Protein AF-A0A2G4ILQ6-F1 (afdb_monomer)

Mean predicted aligned error: 4.07 Å

Nearest PDB structures (foldseek):
  8e73-assembly1_S3  TM=5.310E-01  e=3.482E+00  Vigna radiata
  7zmg-assembly1_G  TM=5.379E-01  e=4.228E+00  Thermochaetoides thermophila DSM 1495
  8esw-assembly1_S3  TM=5.369E-01  e=8.080E+00  Drosophila melanogaster
  6rfq-assembly1_G  TM=5.470E-01  e=9.812E+00  Yarrowia lipolytica
  8j9j-assembly1_S3  TM=4.778E-01  e=5.845E+00  Euglena gracilis

Secondary structure (DSSP, 8-state):
--GGGHHHHHHHHHHHSPTT-EEEEEEE-TTSHHHHTTEEE-TTS-EEEEGGGTEEEEEETTTTEEEEEE-TTTT-------HHHHHHHHHTSGGGG-SEEEEEEEESSSS-EEEPPPPTTSS--TTSTTT--TTTTS-SEEEEEEE-

Radius of gyration: 16.9 Å; Cα contacts (8 Å, |Δi|>4): 264; chains: 1; bounding box: 37×34×48 Å

Foldseek 3Di:
DPPVCLQVVLQVVVVPADAQRKDKDKFFACLQPVQVVQFDADPVRDGQAGNVQFKDWDQDPVVRDIDIDGDPPPRHDGDHDAPVSVVVSCVSHPLVVFPDKDWQWHAPHSPDIHHHDDDCVPDHDCQAPPNDCVSVRHHGITIMMGTD

Structure (mmCIF, N/CA/C/O backbone):
data_AF-A0A2G4ILQ6-F1
#
_entry.id   AF-A0A2G4ILQ6-F1
#
loop_
_atom_site.group_PDB
_atom_site.id
_atom_site.type_symbol
_atom_site.label_atom_id
_atom_site.label_alt_id
_atom_site.label_comp_id
_atom_site.label_asym_id
_atom_site.label_entity_id
_atom_site.label_seq_id
_atom_site.pdbx_PDB_ins_code
_atom_site.Cartn_x
_atom_site.Cartn_y
_atom_site.Cartn_z
_atom_site.occupancy
_atom_site.B_iso_or_equiv
_atom_site.auth_seq_id
_atom_site.auth_comp_id
_atom_site.auth_asym_id
_atom_site.auth_atom_id
_atom_site.pdbx_PDB_model_num
ATOM 1 N N . MET A 1 1 ? 6.488 -14.542 0.153 1.00 59.62 1 MET A N 1
ATOM 2 C CA . MET A 1 1 ? 5.176 -15.138 0.486 1.00 59.62 1 MET A CA 1
ATOM 3 C C . MET A 1 1 ? 4.268 -14.978 -0.724 1.00 59.62 1 MET A C 1
ATOM 5 O O . MET A 1 1 ? 4.327 -13.909 -1.321 1.00 59.62 1 MET A O 1
ATOM 9 N N . PRO A 1 2 ? 3.489 -15.998 -1.114 1.00 78.50 2 PRO A N 1
ATOM 10 C CA . PRO A 1 2 ? 2.481 -15.857 -2.163 1.00 78.50 2 PRO A CA 1
ATOM 11 C C . PRO A 1 2 ? 1.480 -14.736 -1.835 1.00 78.50 2 PRO A C 1
ATOM 13 O O . PRO A 1 2 ? 1.071 -14.589 -0.682 1.00 78.50 2 PRO A O 1
ATOM 16 N N . TYR A 1 3 ? 1.141 -13.912 -2.829 1.00 80.50 3 TYR A N 1
ATOM 17 C CA . TYR A 1 3 ? 0.337 -12.696 -2.649 1.00 80.50 3 TYR A CA 1
ATOM 18 C C . TYR A 1 3 ? -1.097 -12.996 -2.170 1.00 80.50 3 TYR A C 1
ATOM 20 O O . TYR A 1 3 ? -1.660 -12.284 -1.343 1.00 80.50 3 TYR A O 1
ATOM 28 N N . ASP A 1 4 ? -1.649 -14.119 -2.615 1.00 87.31 4 ASP A N 1
ATOM 29 C CA . ASP A 1 4 ? -2.942 -14.679 -2.221 1.00 87.31 4 ASP A CA 1
ATOM 30 C C . ASP A 1 4 ? -3.048 -15.026 -0.727 1.00 87.31 4 ASP A C 1
ATOM 32 O O . ASP A 1 4 ? -4.158 -15.154 -0.216 1.00 87.31 4 ASP A O 1
ATOM 36 N N . LYS A 1 5 ? -1.922 -15.114 -0.005 1.00 92.06 5 LYS A N 1
ATOM 37 C CA . LYS A 1 5 ? -1.909 -15.348 1.448 1.00 92.06 5 LYS A CA 1
ATOM 38 C C . LYS A 1 5 ? -2.001 -14.078 2.289 1.00 92.06 5 LYS A C 1
ATOM 40 O O . LYS A 1 5 ? -2.216 -14.182 3.493 1.00 92.06 5 LYS A O 1
ATOM 45 N N . ILE A 1 6 ? -1.839 -12.892 1.700 1.00 92.44 6 ILE A N 1
ATOM 46 C CA . ILE A 1 6 ? -1.871 -11.636 2.464 1.00 92.44 6 ILE A CA 1
ATOM 47 C C . ILE A 1 6 ? -3.226 -11.416 3.162 1.00 92.44 6 ILE A C 1
ATOM 49 O O . ILE A 1 6 ? -3.198 -11.078 4.344 1.00 92.44 6 ILE A O 1
ATOM 53 N N . PRO A 1 7 ? -4.397 -11.664 2.534 1.00 96.38 7 PRO A N 1
ATOM 54 C CA . PRO A 1 7 ? -5.678 -11.532 3.228 1.00 96.38 7 PRO A CA 1
ATOM 55 C C . PRO A 1 7 ? -5.777 -12.385 4.501 1.00 96.38 7 PRO A C 1
ATOM 57 O O . PRO A 1 7 ? -6.221 -11.888 5.527 1.00 96.38 7 PRO A O 1
ATOM 60 N N . PHE A 1 8 ? -5.261 -13.620 4.482 1.00 96.75 8 PHE A N 1
ATOM 61 C CA . PHE A 1 8 ? -5.213 -14.473 5.676 1.00 96.75 8 PHE A CA 1
ATOM 62 C C . PHE A 1 8 ? -4.335 -13.877 6.790 1.00 96.75 8 PHE A C 1
ATOM 64 O O . PHE A 1 8 ? -4.669 -13.966 7.965 1.00 96.75 8 PHE A O 1
ATOM 71 N N . VAL A 1 9 ? -3.216 -13.233 6.444 1.00 96.44 9 VAL A N 1
ATOM 72 C CA . VAL A 1 9 ? -2.382 -12.537 7.440 1.00 96.44 9 VAL A CA 1
ATOM 73 C C . VAL A 1 9 ? -3.150 -11.378 8.079 1.00 96.44 9 VAL A C 1
ATOM 75 O O . VAL A 1 9 ? -3.079 -11.193 9.292 1.00 96.44 9 VAL A O 1
ATOM 78 N N . LEU A 1 10 ? -3.911 -10.621 7.284 1.00 97.62 10 LEU A N 1
ATOM 79 C CA . LEU A 1 10 ? -4.765 -9.544 7.790 1.00 97.62 10 LEU A CA 1
ATOM 80 C C . LEU A 1 10 ? -5.905 -10.083 8.672 1.00 97.62 10 LEU A C 1
ATOM 82 O O . LEU A 1 10 ? -6.226 -9.464 9.686 1.00 97.62 10 LEU A O 1
ATOM 86 N N . ASP A 1 11 ? -6.460 -11.254 8.342 1.00 98.31 11 ASP A N 1
ATOM 87 C CA . ASP A 1 11 ? -7.434 -11.956 9.189 1.00 98.31 11 ASP A CA 1
ATOM 88 C C . ASP A 1 11 ? -6.845 -12.307 10.552 1.00 98.31 11 ASP A C 1
ATOM 90 O O . ASP A 1 11 ? -7.480 -12.069 11.578 1.00 98.31 11 ASP A O 1
ATOM 94 N N . GLU A 1 12 ? -5.622 -12.838 10.572 1.00 98.38 12 GLU A N 1
ATOM 95 C CA . GLU A 1 12 ? -4.948 -13.209 11.813 1.00 98.38 12 GLU A CA 1
ATOM 96 C C . GLU A 1 12 ? -4.628 -11.988 12.674 1.00 98.38 12 GLU A C 1
ATOM 98 O O . GLU A 1 12 ? -4.853 -12.032 13.883 1.00 98.38 12 GLU A O 1
ATOM 103 N N . ILE A 1 13 ? -4.196 -10.877 12.066 1.00 97.94 13 ILE A N 1
ATOM 104 C CA . ILE A 1 13 ? -4.018 -9.596 12.767 1.00 97.94 13 ILE A CA 1
ATOM 105 C C . ILE A 1 13 ? -5.342 -9.156 13.398 1.00 97.94 13 ILE A C 1
ATOM 107 O O . ILE A 1 13 ? -5.405 -8.920 14.604 1.00 97.94 13 ILE A O 1
ATOM 111 N N . HIS A 1 14 ? -6.424 -9.117 12.617 1.00 97.94 14 HIS A N 1
ATOM 112 C CA . HIS A 1 14 ? -7.741 -8.741 13.123 1.00 97.94 14 HIS A CA 1
ATOM 113 C C . HIS A 1 14 ? -8.226 -9.683 14.238 1.00 97.94 14 HIS A C 1
ATOM 115 O O . HIS A 1 14 ? -8.803 -9.244 15.233 1.00 97.94 14 HIS A O 1
ATOM 121 N N . ARG A 1 15 ? -7.969 -10.991 14.124 1.00 98.00 15 ARG A N 1
ATOM 122 C CA . ARG A 1 15 ? -8.346 -11.984 15.137 1.00 98.00 15 ARG A CA 1
ATOM 123 C C . ARG A 1 15 ? -7.658 -11.714 16.474 1.00 98.00 15 ARG A C 1
ATOM 125 O O . ARG A 1 15 ? -8.339 -11.777 17.498 1.00 98.00 15 ARG A O 1
ATOM 132 N N . VAL A 1 16 ? -6.357 -11.410 16.468 1.00 97.88 16 VAL A N 1
ATOM 133 C CA . VAL A 1 16 ? -5.556 -11.239 17.696 1.00 97.88 16 VAL A CA 1
ATOM 134 C C . VAL A 1 16 ? -5.621 -9.841 18.304 1.00 97.88 16 VAL A C 1
ATOM 136 O O . VAL A 1 16 ? -5.288 -9.691 19.478 1.00 97.88 16 VAL A O 1
ATOM 139 N N . LEU A 1 17 ? -6.060 -8.827 17.552 1.00 97.25 17 LEU A N 1
ATOM 140 C CA . LEU A 1 17 ? -6.342 -7.511 18.121 1.00 97.25 17 LEU A CA 1
ATOM 141 C C . LEU A 1 17 ? -7.383 -7.634 19.246 1.00 97.25 17 LEU A C 1
ATOM 143 O O . LEU A 1 17 ? -8.401 -8.324 19.108 1.00 97.25 17 LEU A O 1
ATOM 147 N N . ILE A 1 18 ? -7.119 -6.959 20.363 1.00 97.00 18 ILE A N 1
ATOM 148 C CA . ILE A 1 18 ? -8.106 -6.761 21.429 1.00 97.00 18 ILE A CA 1
ATOM 149 C C . ILE A 1 18 ? -9.202 -5.794 20.948 1.00 97.00 18 ILE A C 1
ATOM 151 O O . ILE A 1 18 ? -8.940 -5.023 20.022 1.00 97.00 18 ILE A O 1
ATOM 155 N N . PRO A 1 19 ? -10.407 -5.804 21.546 1.00 96.38 19 PRO A N 1
ATOM 156 C CA . PRO A 1 19 ? -11.416 -4.780 21.274 1.00 96.38 19 PRO A CA 1
ATOM 157 C C . PRO A 1 19 ? -10.846 -3.368 21.462 1.00 96.38 19 PRO A C 1
ATOM 159 O O . PRO A 1 19 ? -10.105 -3.130 22.420 1.00 96.38 19 PRO A O 1
ATOM 162 N N . SER A 1 20 ? -11.153 -2.464 20.532 1.00 95.44 20 SER A N 1
ATOM 163 C CA . SER A 1 20 ? -10.595 -1.109 20.421 1.00 95.44 20 SER A CA 1
ATOM 164 C C . SER A 1 20 ? -9.072 -1.042 20.223 1.00 95.44 20 SER A C 1
ATOM 166 O O . SER A 1 20 ? -8.487 0.041 20.254 1.00 95.44 20 SER A O 1
ATOM 168 N N . GLY A 1 21 ? -8.412 -2.182 20.006 1.00 95.69 21 GLY A N 1
ATOM 169 C CA . GLY A 1 21 ? -6.998 -2.250 19.664 1.00 95.69 21 GLY A CA 1
ATOM 170 C C . GLY A 1 21 ? -6.749 -1.715 18.258 1.00 95.69 21 GLY A C 1
ATOM 171 O O . GLY A 1 21 ? -7.542 -1.947 17.344 1.00 95.69 21 GLY A O 1
ATOM 172 N N . VAL A 1 22 ? -5.623 -1.024 18.080 1.00 96.06 22 VAL A N 1
ATOM 173 C CA . VAL A 1 22 ? -5.256 -0.401 16.807 1.00 96.06 22 VAL A CA 1
ATOM 174 C C . VAL A 1 22 ? -4.133 -1.183 16.140 1.00 96.06 22 VAL A C 1
ATOM 176 O O . VAL A 1 22 ? -3.101 -1.466 16.747 1.00 96.06 22 VAL A O 1
ATOM 179 N N . PHE A 1 23 ? -4.322 -1.494 14.863 1.00 97.00 23 PHE A N 1
ATOM 180 C CA . PHE A 1 23 ? -3.258 -1.919 13.967 1.00 97.00 23 PHE A CA 1
ATOM 181 C C . PHE A 1 23 ? -3.008 -0.835 12.922 1.00 97.00 23 PHE A C 1
ATOM 183 O O . PHE A 1 23 ? -3.903 -0.501 12.146 1.00 97.00 23 PHE A O 1
ATOM 190 N N . ARG A 1 24 ? -1.774 -0.325 12.878 1.00 97.56 24 ARG A N 1
ATOM 191 C CA . ARG A 1 24 ? -1.314 0.612 11.851 1.00 97.56 24 ARG A CA 1
ATOM 192 C C . ARG A 1 24 ? -0.524 -0.117 10.776 1.00 97.56 24 ARG A C 1
ATOM 194 O O . ARG A 1 24 ? 0.544 -0.670 11.045 1.00 97.56 24 ARG A O 1
ATOM 201 N N . LEU A 1 25 ? -1.004 -0.049 9.540 1.00 96.94 25 LEU A N 1
ATOM 202 C CA . LEU A 1 25 ? -0.247 -0.462 8.367 1.00 96.94 25 LEU A CA 1
ATOM 203 C C . LEU A 1 25 ? 0.430 0.764 7.750 1.00 96.94 25 LEU A C 1
ATOM 205 O O . LEU A 1 25 ? -0.233 1.733 7.386 1.00 96.94 25 LEU A O 1
ATOM 209 N N . SER A 1 26 ? 1.753 0.694 7.600 1.00 96.62 26 SER A N 1
ATOM 210 C CA . SER A 1 26 ? 2.551 1.688 6.880 1.00 96.62 26 SER A CA 1
ATOM 211 C C . SER A 1 26 ? 3.385 0.994 5.812 1.00 96.62 26 SER A C 1
ATOM 213 O O . SER A 1 26 ? 4.286 0.219 6.133 1.00 96.62 26 SER A O 1
ATOM 215 N N . VAL A 1 27 ? 3.111 1.289 4.544 1.00 95.75 27 VAL A N 1
ATOM 216 C CA . VAL A 1 27 ? 3.802 0.690 3.388 1.00 95.75 27 VAL A CA 1
ATOM 217 C C . VAL A 1 27 ? 4.150 1.763 2.360 1.00 95.75 27 VAL A C 1
ATOM 219 O O . VAL A 1 27 ? 3.469 2.782 2.326 1.00 95.75 27 VAL A O 1
ATOM 222 N N . PRO A 1 28 ? 5.175 1.582 1.511 1.00 95.25 28 PRO A N 1
ATOM 223 C CA . PRO A 1 28 ? 5.489 2.560 0.469 1.00 95.25 28 PRO A CA 1
ATOM 224 C C . PRO A 1 28 ? 4.313 2.770 -0.490 1.00 95.25 28 PRO A C 1
ATOM 226 O O . PRO A 1 28 ? 3.636 1.812 -0.842 1.00 95.25 28 PRO A O 1
ATOM 229 N N . ASP A 1 29 ? 4.096 3.996 -0.951 1.00 96.44 29 ASP A N 1
ATOM 230 C CA . ASP A 1 29 ? 3.100 4.288 -1.981 1.00 96.44 29 ASP A CA 1
ATOM 231 C C . ASP A 1 29 ? 3.785 4.405 -3.345 1.00 96.44 29 ASP A C 1
ATOM 233 O O . ASP A 1 29 ? 4.381 5.435 -3.665 1.00 96.44 29 ASP A O 1
ATOM 237 N N . TYR A 1 30 ? 3.714 3.364 -4.177 1.00 94.94 30 TYR A N 1
ATOM 238 C CA . TYR A 1 30 ? 4.350 3.380 -5.502 1.00 94.94 30 TYR A CA 1
ATOM 239 C C . TYR A 1 30 ? 3.670 4.300 -6.517 1.00 94.94 30 TYR A C 1
ATOM 241 O O . TYR A 1 30 ? 4.143 4.420 -7.649 1.00 94.94 30 TYR A O 1
ATOM 249 N N . ARG A 1 31 ? 2.607 4.997 -6.111 1.00 94.62 31 ARG A N 1
ATOM 250 C CA . ARG A 1 31 ? 2.056 6.127 -6.852 1.00 94.62 31 ARG A CA 1
ATOM 251 C C . ARG A 1 31 ? 2.761 7.447 -6.546 1.00 94.62 31 ARG A C 1
ATOM 253 O O . ARG A 1 31 ? 2.716 8.365 -7.360 1.00 94.62 31 ARG A O 1
ATOM 260 N N . SER A 1 32 ? 3.490 7.524 -5.429 1.00 95.06 32 SER A N 1
ATOM 261 C CA . SER A 1 32 ? 4.324 8.675 -5.093 1.00 95.06 32 SER A CA 1
ATOM 262 C C . SER A 1 32 ? 5.308 8.975 -6.231 1.00 95.06 32 SER A C 1
ATOM 264 O O . SER A 1 32 ? 6.081 8.086 -6.614 1.00 95.06 32 SER A O 1
ATOM 266 N N . PRO A 1 33 ? 5.375 10.221 -6.740 1.00 92.81 33 PRO A N 1
ATOM 267 C CA . PRO A 1 33 ? 6.290 10.586 -7.820 1.00 92.81 33 PRO A CA 1
ATOM 268 C C . PRO A 1 33 ? 7.756 10.275 -7.508 1.00 92.81 33 PRO A C 1
ATOM 270 O O . PRO A 1 33 ? 8.540 9.995 -8.414 1.00 92.81 33 PRO A O 1
ATOM 273 N N . LEU A 1 34 ? 8.143 10.311 -6.228 1.00 94.00 34 LEU A N 1
ATOM 274 C CA . LEU A 1 34 ? 9.495 9.968 -5.798 1.00 94.00 34 LEU A CA 1
ATOM 275 C C . LEU A 1 34 ? 9.813 8.488 -6.053 1.00 94.00 34 LEU A C 1
ATOM 277 O O . LEU A 1 34 ? 10.871 8.177 -6.599 1.00 94.00 34 LEU A O 1
ATOM 281 N N . LEU A 1 35 ? 8.907 7.588 -5.664 1.00 93.88 35 LEU A N 1
ATOM 282 C CA . LEU A 1 35 ? 9.090 6.140 -5.801 1.00 93.88 35 LEU A CA 1
ATOM 283 C C . LEU A 1 35 ? 8.850 5.680 -7.240 1.00 93.88 35 LEU A C 1
ATOM 285 O O . LEU A 1 35 ? 9.602 4.853 -7.761 1.00 93.88 35 LEU A O 1
ATOM 289 N N . SER A 1 36 ? 7.873 6.282 -7.915 1.00 92.06 36 SER A N 1
ATOM 290 C CA . SER A 1 36 ? 7.573 6.032 -9.323 1.00 92.06 36 SER A CA 1
ATOM 291 C C . SER A 1 36 ? 8.784 6.304 -10.228 1.00 92.06 36 SER A C 1
ATOM 293 O O . SER A 1 36 ? 9.126 5.464 -11.062 1.00 92.06 36 SER A O 1
ATOM 295 N N . LYS A 1 37 ? 9.521 7.403 -10.000 1.00 92.56 37 LYS A N 1
ATOM 296 C CA . LYS A 1 37 ? 10.759 7.733 -10.741 1.00 92.56 37 LYS A CA 1
ATOM 297 C C . LYS A 1 37 ? 11.905 6.743 -10.522 1.00 92.56 37 LYS A C 1
ATOM 299 O O . LYS A 1 37 ? 12.848 6.718 -11.305 1.00 92.56 37 LYS A O 1
ATOM 304 N N . GLN A 1 38 ? 11.856 5.962 -9.446 1.00 91.88 38 GLN A N 1
ATOM 305 C CA . GLN A 1 38 ? 12.891 4.994 -9.073 1.00 91.88 38 GLN A CA 1
ATOM 306 C C . GLN A 1 38 ? 12.488 3.556 -9.420 1.00 91.88 38 GLN A C 1
ATOM 308 O O . GLN A 1 38 ? 13.172 2.614 -9.018 1.00 91.88 38 GLN A O 1
ATOM 313 N N . SER A 1 39 ? 11.383 3.381 -10.143 1.00 94.19 39 SER A N 1
ATOM 314 C CA . SER A 1 39 ? 10.785 2.084 -10.439 1.00 94.19 39 SER A CA 1
ATOM 315 C C . SER A 1 39 ? 11.089 1.613 -11.863 1.00 94.19 39 SER A C 1
ATOM 317 O O . SER A 1 39 ? 11.263 2.406 -12.784 1.00 94.19 39 SER A O 1
ATOM 319 N N . ILE A 1 40 ? 11.149 0.296 -12.030 1.00 93.00 40 ILE A N 1
ATOM 320 C CA . ILE A 1 40 ? 11.228 -0.417 -13.304 1.00 93.00 40 ILE A CA 1
ATOM 321 C C . ILE A 1 40 ? 9.821 -0.922 -13.614 1.00 93.00 40 ILE A C 1
ATOM 323 O O . ILE A 1 40 ? 9.179 -1.503 -12.736 1.00 93.00 40 ILE A O 1
ATOM 327 N N . TYR A 1 41 ? 9.367 -0.729 -14.850 1.00 91.62 41 TYR A N 1
ATOM 328 C CA . TYR A 1 41 ? 8.022 -1.089 -15.290 1.00 91.62 41 TYR A CA 1
ATOM 329 C C . TYR A 1 41 ? 8.050 -2.200 -16.338 1.00 91.62 41 TYR A C 1
ATOM 331 O O . TYR A 1 41 ? 8.964 -2.247 -17.163 1.00 91.62 41 TYR A O 1
ATOM 339 N N . ASP A 1 42 ? 7.052 -3.082 -16.305 1.00 88.94 42 ASP A N 1
ATOM 340 C CA . ASP A 1 42 ? 6.794 -4.017 -17.401 1.00 88.94 42 ASP A CA 1
ATOM 341 C C . ASP A 1 42 ? 6.041 -3.336 -18.562 1.00 88.94 42 ASP A C 1
ATOM 343 O O . ASP A 1 42 ? 5.675 -2.158 -18.509 1.00 88.94 42 ASP A O 1
ATOM 347 N N . SER A 1 43 ? 5.777 -4.095 -19.628 1.00 86.56 43 SER A N 1
ATOM 348 C CA . SER A 1 43 ? 5.020 -3.624 -20.797 1.00 86.56 43 SER A CA 1
ATOM 349 C C . SER A 1 43 ? 3.554 -3.279 -20.502 1.00 86.56 43 SER A C 1
ATOM 351 O O . SER A 1 43 ? 2.892 -2.681 -21.347 1.00 86.56 43 SER A O 1
ATOM 353 N N . LYS A 1 44 ? 3.042 -3.635 -19.319 1.00 87.75 44 LYS A N 1
ATOM 354 C CA . LYS A 1 44 ? 1.689 -3.331 -18.835 1.00 87.75 44 LYS A CA 1
ATOM 355 C C . LYS A 1 44 ? 1.689 -2.208 -17.789 1.00 87.75 44 LYS A C 1
ATOM 357 O O . LYS A 1 44 ? 0.668 -1.981 -17.148 1.00 87.75 44 LYS A O 1
ATOM 362 N N . SER A 1 45 ? 2.816 -1.514 -17.612 1.00 86.44 45 SER A N 1
ATOM 363 C CA . SER A 1 45 ? 2.992 -0.439 -16.628 1.00 86.44 45 SER A CA 1
ATOM 364 C C . SER A 1 45 ? 2.868 -0.883 -15.163 1.00 86.44 45 SER A 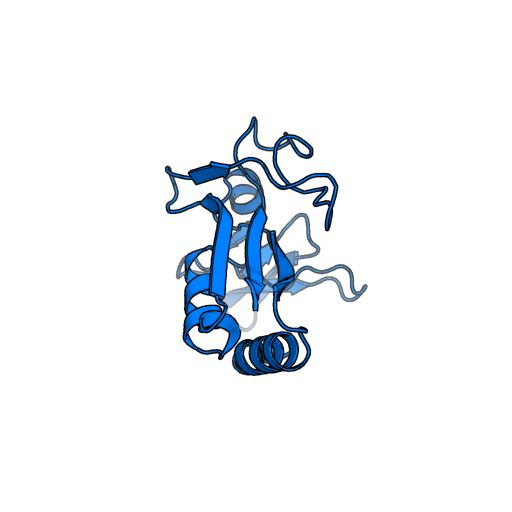C 1
ATOM 366 O O . SER A 1 45 ? 2.646 -0.050 -14.279 1.00 86.44 45 SER A O 1
ATOM 368 N N . HIS A 1 46 ? 3.063 -2.169 -14.862 1.00 88.06 46 HIS A N 1
ATOM 369 C CA . HIS A 1 46 ? 3.229 -2.626 -13.483 1.00 88.06 46 HIS A CA 1
ATOM 370 C C . HIS A 1 46 ? 4.659 -2.401 -13.010 1.00 88.06 46 HIS A C 1
ATOM 372 O O . HIS A 1 46 ? 5.612 -2.605 -13.761 1.00 88.06 46 HIS A O 1
ATOM 378 N N . VAL A 1 47 ? 4.815 -2.038 -11.737 1.00 91.25 47 VAL A N 1
ATOM 379 C CA . VAL A 1 47 ? 6.134 -1.947 -11.108 1.00 91.25 47 VAL A CA 1
ATOM 380 C C . VAL A 1 47 ? 6.674 -3.356 -10.870 1.00 91.25 47 VAL A C 1
ATOM 382 O O . VAL A 1 47 ? 6.077 -4.142 -10.136 1.00 91.25 47 VAL A O 1
ATOM 385 N N . VAL A 1 48 ? 7.822 -3.660 -11.472 1.00 90.88 48 VAL A N 1
ATOM 386 C CA . VAL A 1 48 ? 8.503 -4.964 -11.386 1.00 90.88 48 VAL A CA 1
ATOM 387 C C . VAL A 1 48 ? 9.844 -4.902 -10.654 1.00 90.88 48 VAL A C 1
ATOM 389 O O . VAL A 1 48 ? 10.483 -5.930 -10.444 1.00 90.88 48 VAL A O 1
ATOM 392 N N . GLY A 1 49 ? 10.286 -3.714 -10.242 1.00 92.38 49 GLY A N 1
ATOM 393 C CA . GLY A 1 49 ? 11.514 -3.530 -9.474 1.00 92.38 49 GLY A CA 1
ATOM 394 C C . GLY A 1 49 ? 11.730 -2.080 -9.058 1.00 92.38 49 GLY A C 1
ATOM 395 O O . GLY A 1 49 ? 11.231 -1.173 -9.711 1.00 92.38 49 GLY A O 1
ATOM 396 N N . GLY A 1 50 ? 12.502 -1.846 -7.996 1.00 92.38 50 GLY A N 1
ATOM 397 C CA . GLY A 1 50 ? 12.980 -0.511 -7.624 1.00 92.38 50 GLY A CA 1
ATOM 398 C C . GLY A 1 50 ? 14.501 -0.412 -7.741 1.00 92.38 5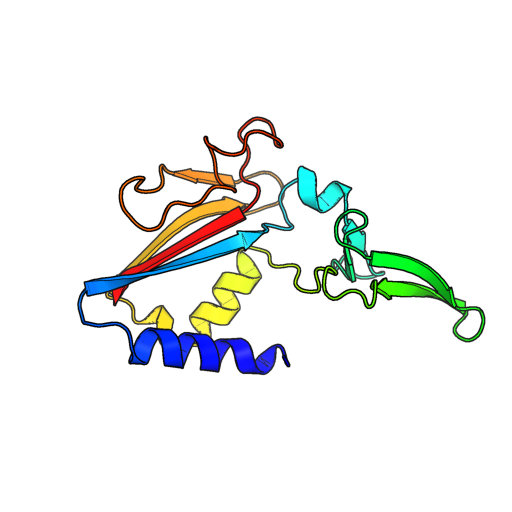0 GLY A C 1
ATOM 399 O O . GLY A 1 50 ? 15.228 -1.181 -7.107 1.00 92.38 50 GLY A O 1
ATOM 400 N N . LEU A 1 51 ? 14.991 0.538 -8.540 1.00 89.19 51 LEU A N 1
ATOM 401 C CA . LEU A 1 51 ? 16.419 0.745 -8.821 1.00 89.19 51 LEU A CA 1
ATOM 402 C C . LEU A 1 51 ? 17.217 1.060 -7.551 1.00 89.19 51 LEU A C 1
ATOM 404 O O . LEU A 1 51 ? 18.345 0.604 -7.376 1.00 89.19 51 LEU A O 1
ATOM 408 N N . THR A 1 52 ? 16.612 1.809 -6.631 1.00 88.25 52 THR A N 1
ATOM 409 C CA . THR A 1 52 ? 17.203 2.169 -5.334 1.00 88.25 52 THR A CA 1
ATOM 410 C C . THR A 1 52 ? 16.980 1.101 -4.264 1.00 88.25 52 THR A C 1
ATOM 412 O O . THR A 1 52 ? 17.601 1.153 -3.205 1.00 88.25 52 THR A O 1
ATOM 415 N N . THR A 1 53 ? 16.141 0.100 -4.542 1.00 87.19 53 THR A N 1
ATOM 416 C CA . THR A 1 53 ? 15.737 -0.948 -3.596 1.00 87.19 53 THR A CA 1
ATOM 417 C C . THR A 1 53 ? 16.177 -2.337 -4.053 1.00 87.19 53 THR A C 1
ATOM 419 O O . THR A 1 53 ? 15.477 -3.324 -3.837 1.00 87.19 53 THR A O 1
ATOM 422 N N . GLY A 1 54 ? 17.340 -2.421 -4.703 1.00 88.81 54 GLY A N 1
ATOM 423 C CA . GLY A 1 54 ? 18.008 -3.690 -4.996 1.00 88.81 54 GLY A CA 1
ATOM 424 C C . GLY A 1 54 ? 17.557 -4.403 -6.271 1.00 88.81 54 GLY A C 1
ATOM 425 O O . GLY A 1 54 ? 17.964 -5.546 -6.462 1.00 88.81 54 GLY A O 1
ATOM 426 N N . ALA A 1 55 ? 16.773 -3.763 -7.142 1.00 93.00 55 ALA A N 1
ATOM 427 C CA . ALA A 1 55 ? 16.451 -4.299 -8.462 1.00 93.00 55 ALA A CA 1
ATOM 428 C C . ALA A 1 55 ? 17.427 -3.790 -9.537 1.00 93.00 55 ALA A C 1
ATOM 430 O O . ALA A 1 55 ? 17.877 -2.644 -9.511 1.00 93.00 55 ALA A O 1
ATOM 431 N N . THR A 1 56 ? 17.737 -4.634 -10.517 1.00 92.75 56 THR A N 1
ATOM 432 C CA . THR A 1 56 ? 18.523 -4.273 -11.703 1.00 92.75 56 THR A CA 1
ATOM 433 C C . THR A 1 56 ? 17.868 -4.864 -12.942 1.00 92.75 56 THR A C 1
ATOM 435 O O . THR A 1 56 ? 17.539 -6.051 -12.967 1.00 92.75 56 THR A O 1
ATOM 438 N N . ALA A 1 57 ? 17.687 -4.036 -13.970 1.00 91.38 57 ALA A N 1
ATOM 439 C CA . ALA A 1 57 ? 17.240 -4.493 -15.278 1.00 91.38 57 ALA A CA 1
ATOM 440 C C . ALA A 1 57 ? 18.401 -5.154 -16.032 1.00 91.38 57 ALA A C 1
ATOM 442 O O . ALA A 1 57 ? 19.530 -4.663 -16.003 1.00 91.38 57 ALA A O 1
ATOM 443 N N . PHE A 1 58 ? 18.126 -6.256 -16.720 1.00 91.25 58 PHE A N 1
ATOM 444 C CA . PHE A 1 58 ? 19.075 -6.918 -17.608 1.00 91.25 58 PHE A CA 1
ATOM 445 C C . PHE A 1 58 ? 18.362 -7.430 -18.859 1.00 91.25 58 PHE A C 1
ATOM 447 O O . PHE A 1 58 ? 17.167 -7.714 -18.827 1.00 91.25 58 PHE A O 1
ATOM 454 N N . TYR A 1 59 ? 19.093 -7.546 -19.964 1.00 89.81 59 TYR A N 1
ATOM 455 C CA . TYR A 1 59 ? 18.574 -8.149 -21.187 1.00 89.81 59 TYR A CA 1
ATOM 456 C C . TYR A 1 59 ? 18.778 -9.666 -21.141 1.00 89.81 59 TYR A C 1
ATOM 458 O O . TYR A 1 59 ? 19.913 -10.131 -21.014 1.00 89.81 59 TYR A O 1
ATOM 466 N N . ASP A 1 60 ? 17.695 -10.437 -21.227 1.00 89.25 60 ASP A N 1
ATOM 467 C CA . ASP A 1 60 ? 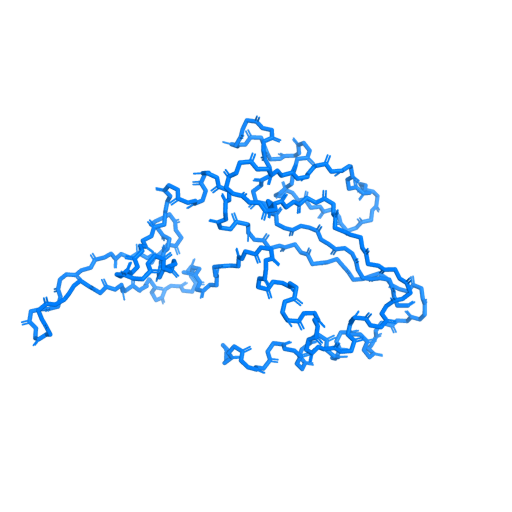17.760 -11.890 -21.364 1.00 89.25 60 ASP A CA 1
ATOM 468 C C . ASP A 1 60 ? 17.824 -12.258 -22.847 1.00 89.25 60 ASP A C 1
ATOM 470 O O . ASP A 1 60 ? 16.821 -12.235 -23.559 1.00 89.25 60 ASP A O 1
ATOM 474 N N . SER A 1 61 ? 19.016 -12.630 -23.315 1.00 90.44 61 SER A N 1
ATOM 475 C CA . SER A 1 61 ? 19.248 -13.006 -24.710 1.00 90.44 61 SER A CA 1
ATOM 476 C C . SER A 1 61 ? 18.516 -14.279 -25.142 1.00 90.44 61 SER A C 1
ATOM 478 O O . SER A 1 61 ? 18.346 -14.480 -26.341 1.00 90.44 61 SER A O 1
ATOM 480 N N . LYS A 1 62 ? 18.069 -15.131 -24.206 1.00 90.88 62 LYS A N 1
ATOM 481 C CA . LYS A 1 62 ? 17.317 -16.350 -24.537 1.00 90.88 62 LYS A CA 1
ATOM 482 C C . LYS A 1 62 ? 15.852 -16.058 -24.827 1.00 90.88 62 LYS A C 1
ATOM 484 O O . LYS A 1 62 ? 15.289 -16.678 -25.722 1.00 90.88 62 LYS A O 1
ATOM 489 N N . SER A 1 63 ? 15.237 -15.152 -24.066 1.00 86.44 63 SER A N 1
ATOM 490 C CA . SER A 1 63 ? 13.847 -14.741 -24.301 1.00 86.44 63 SER A CA 1
ATOM 491 C C . SER A 1 63 ? 13.725 -13.522 -25.215 1.00 86.44 63 SER A C 1
ATOM 493 O O . SER A 1 63 ? 12.643 -13.272 -25.725 1.00 86.44 63 SER A O 1
ATOM 495 N N . GLY A 1 64 ? 14.809 -12.771 -25.429 1.00 85.31 64 GLY A N 1
ATOM 496 C CA . GLY A 1 64 ? 14.792 -11.515 -26.181 1.00 85.31 64 GLY A CA 1
ATOM 497 C C . GLY A 1 64 ? 14.120 -10.361 -25.428 1.00 85.31 64 GLY A C 1
ATOM 498 O O . GLY A 1 64 ? 13.693 -9.392 -26.048 1.00 85.31 64 GLY A O 1
ATOM 499 N N . GLU A 1 65 ? 14.003 -10.457 -24.100 1.00 83.19 65 GLU A N 1
ATOM 500 C CA . GLU A 1 65 ? 13.220 -9.524 -23.281 1.00 83.19 65 GLU A CA 1
ATOM 501 C C . GLU A 1 65 ? 14.058 -8.908 -22.158 1.00 83.19 65 GLU A C 1
ATOM 503 O O . GLU A 1 65 ? 14.972 -9.533 -21.614 1.00 83.19 65 GLU A O 1
ATOM 508 N N . ALA A 1 66 ? 13.714 -7.679 -21.769 1.00 84.50 66 ALA A N 1
ATOM 509 C CA . ALA A 1 66 ? 14.228 -7.083 -20.543 1.00 84.50 66 ALA A CA 1
ATOM 510 C C . ALA A 1 66 ? 13.593 -7.771 -19.325 1.00 84.50 66 ALA A C 1
ATOM 512 O O . ALA A 1 66 ? 12.372 -7.888 -19.226 1.00 84.50 66 ALA A O 1
ATOM 513 N N . LYS A 1 67 ? 14.426 -8.199 -18.379 1.00 89.69 67 LYS A N 1
ATOM 514 C CA . LYS A 1 67 ? 14.020 -8.825 -17.119 1.00 89.69 67 LYS A CA 1
ATOM 515 C C . LYS A 1 67 ? 14.591 -8.068 -15.930 1.00 89.69 67 LYS A C 1
ATOM 517 O O . LYS A 1 67 ? 15.535 -7.287 -16.055 1.00 89.69 67 LYS A O 1
ATOM 522 N N . VAL A 1 68 ? 14.023 -8.322 -14.757 1.00 92.19 68 VAL A N 1
ATOM 523 C CA . VAL A 1 68 ? 14.513 -7.785 -13.486 1.00 92.19 68 VAL A CA 1
ATOM 524 C C . VAL A 1 68 ? 15.169 -8.899 -12.687 1.00 92.19 68 VAL A C 1
ATOM 526 O O . VAL A 1 68 ? 14.618 -9.990 -12.552 1.00 92.19 68 VAL A O 1
ATOM 529 N N . ARG A 1 69 ? 16.352 -8.616 -12.142 1.00 92.44 69 ARG A N 1
ATOM 530 C CA . ARG A 1 69 ? 16.985 -9.420 -11.092 1.00 92.44 69 ARG A CA 1
ATOM 531 C C . ARG A 1 69 ? 17.063 -8.606 -9.812 1.00 92.44 69 ARG A C 1
ATOM 533 O O . ARG A 1 69 ? 17.246 -7.389 -9.856 1.00 92.44 69 ARG A O 1
ATOM 540 N N . PHE A 1 70 ? 16.975 -9.291 -8.683 1.00 93.44 70 PHE A N 1
ATOM 541 C CA . PHE A 1 70 ? 17.094 -8.687 -7.364 1.00 93.44 70 PHE A CA 1
ATOM 542 C C . PHE A 1 70 ? 18.433 -9.053 -6.730 1.00 93.44 70 PHE A C 1
ATOM 544 O O . PHE A 1 70 ? 19.009 -10.100 -7.029 1.00 93.44 70 PHE A O 1
ATOM 551 N N . LYS A 1 71 ? 18.947 -8.181 -5.863 1.00 91.62 71 LYS A N 1
ATOM 552 C CA . LYS A 1 71 ? 20.075 -8.522 -4.994 1.00 91.62 71 LYS A CA 1
ATOM 553 C C . LYS A 1 71 ? 19.667 -9.647 -4.041 1.00 91.62 71 LYS A C 1
ATOM 555 O O . LYS A 1 71 ? 18.629 -9.569 -3.390 1.00 91.62 71 LYS A O 1
ATOM 560 N N . GLU A 1 72 ? 20.518 -10.660 -3.928 1.00 89.12 72 GLU A N 1
ATOM 561 C CA . GLU A 1 72 ? 20.323 -11.824 -3.049 1.00 89.12 72 GLU A CA 1
ATOM 562 C C . GLU A 1 72 ? 20.907 -11.592 -1.641 1.00 89.12 72 GLU A C 1
ATOM 564 O O . GLU A 1 72 ? 21.258 -12.526 -0.931 1.00 89.12 72 GLU A O 1
ATOM 569 N N . ASP A 1 73 ? 21.021 -10.330 -1.223 1.00 90.00 73 ASP A N 1
ATOM 570 C CA . ASP A 1 73 ? 21.544 -9.918 0.087 1.00 90.00 73 ASP A CA 1
ATOM 571 C C . ASP A 1 73 ? 20.436 -9.689 1.133 1.00 90.00 73 ASP A C 1
ATOM 573 O O . ASP A 1 73 ? 20.695 -9.177 2.223 1.00 90.00 73 ASP A O 1
ATOM 577 N N . GLY A 1 74 ? 19.189 -10.024 0.784 1.00 84.62 74 GLY A N 1
ATOM 578 C CA . GLY A 1 74 ? 18.007 -9.827 1.623 1.00 84.62 74 GLY A CA 1
ATOM 579 C C . GLY A 1 74 ? 17.518 -8.377 1.717 1.00 84.62 74 GLY A C 1
ATOM 580 O O . GLY A 1 74 ? 16.551 -8.119 2.427 1.00 84.62 74 GLY A O 1
ATOM 581 N N . LYS A 1 75 ? 18.144 -7.424 1.012 1.00 83.25 75 LYS A N 1
ATOM 582 C CA . LYS A 1 75 ? 17.772 -5.995 1.055 1.00 83.25 75 LYS A CA 1
ATOM 583 C C . LYS A 1 75 ? 16.865 -5.567 -0.095 1.00 83.25 75 LYS A C 1
ATOM 585 O O . LYS A 1 75 ? 16.451 -4.409 -0.156 1.00 83.25 75 LYS A O 1
ATOM 590 N N . ALA A 1 76 ? 16.589 -6.473 -1.026 1.00 88.81 76 ALA A N 1
ATOM 591 C CA . ALA A 1 76 ? 15.743 -6.192 -2.168 1.00 88.81 76 ALA A CA 1
ATOM 592 C C . ALA A 1 76 ? 14.279 -5.998 -1.750 1.00 88.81 76 ALA A C 1
ATOM 594 O O . ALA A 1 76 ? 13.690 -6.853 -1.087 1.00 88.81 76 ALA A O 1
ATOM 595 N N . HIS A 1 77 ? 13.675 -4.893 -2.183 1.00 87.19 77 HIS A N 1
ATOM 596 C CA . HIS A 1 77 ? 12.240 -4.695 -2.031 1.00 87.19 77 HIS A CA 1
ATOM 597 C C . HIS A 1 77 ? 11.500 -5.420 -3.155 1.00 87.19 77 HIS A C 1
ATOM 599 O O . HIS A 1 77 ? 11.828 -5.252 -4.329 1.00 87.19 77 HIS A O 1
ATOM 605 N N . VAL A 1 78 ? 10.514 -6.231 -2.778 1.00 87.56 78 VAL A N 1
ATOM 606 C CA . VAL A 1 78 ? 9.787 -7.135 -3.687 1.00 87.56 78 VAL A CA 1
ATOM 607 C C . VAL A 1 78 ? 8.277 -6.895 -3.685 1.00 87.56 78 VAL A C 1
ATOM 609 O O . VAL A 1 78 ? 7.532 -7.660 -4.291 1.00 87.56 78 VAL A O 1
ATOM 612 N N . TRP A 1 79 ? 7.812 -5.855 -2.989 1.00 89.44 79 TRP A N 1
ATOM 613 C CA . TRP A 1 79 ? 6.399 -5.509 -2.906 1.00 89.44 79 TRP A CA 1
ATOM 614 C C . TRP A 1 79 ? 6.192 -4.045 -3.277 1.00 89.44 79 TRP A C 1
ATOM 616 O O . TRP A 1 79 ? 6.839 -3.160 -2.731 1.00 89.44 79 TRP A O 1
ATOM 626 N N . PHE A 1 80 ? 5.285 -3.789 -4.217 1.00 92.88 80 PHE A N 1
ATOM 627 C CA . PHE A 1 80 ? 5.114 -2.471 -4.824 1.00 92.88 80 PHE A CA 1
ATOM 628 C C . PHE A 1 80 ? 3.669 -1.970 -4.667 1.00 92.88 80 PHE A C 1
ATOM 630 O O . PHE A 1 80 ? 2.950 -1.876 -5.664 1.00 92.88 80 PHE A O 1
ATOM 637 N N . PRO A 1 81 ? 3.184 -1.737 -3.429 1.00 93.69 81 PRO A N 1
ATOM 638 C CA . PRO A 1 81 ? 1.781 -1.428 -3.216 1.00 93.69 81 PRO A CA 1
ATOM 639 C C . PRO A 1 81 ? 1.397 -0.034 -3.715 1.00 93.69 81 PRO A C 1
ATOM 641 O O . PRO A 1 81 ? 2.192 0.905 -3.722 1.00 93.69 81 PRO A O 1
ATOM 644 N N . LYS A 1 82 ? 0.129 0.066 -4.101 1.00 95.50 82 LYS A N 1
ATOM 645 C CA . LYS A 1 82 ? -0.616 1.304 -4.332 1.00 95.50 82 LYS A CA 1
ATOM 646 C C . LYS A 1 82 ? -1.880 1.264 -3.477 1.00 95.50 82 LYS A C 1
ATOM 648 O O . LYS A 1 82 ? -2.240 0.196 -2.972 1.00 95.50 82 LYS A O 1
ATOM 653 N N . TYR A 1 83 ? -2.558 2.395 -3.322 1.00 96.94 83 TYR A N 1
ATOM 654 C CA . TYR A 1 83 ? -3.768 2.496 -2.505 1.00 96.94 83 TYR A CA 1
ATOM 655 C C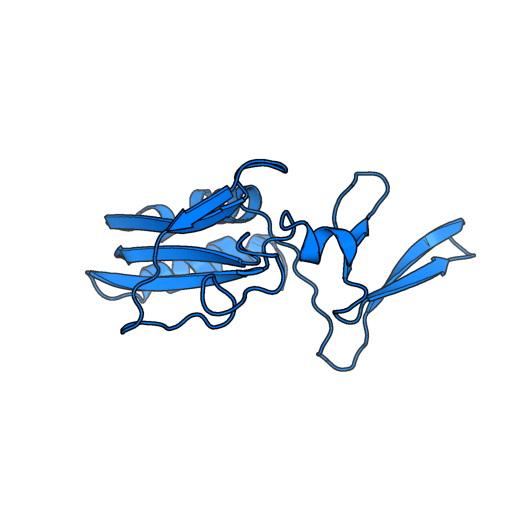 . TYR A 1 83 ? -4.830 1.445 -2.871 1.00 96.94 83 TYR A C 1
ATOM 657 O O . TYR A 1 83 ? -5.328 0.737 -1.995 1.00 96.94 83 TYR A O 1
ATOM 665 N N . GLU A 1 84 ? -5.100 1.253 -4.163 1.00 95.44 84 GLU A N 1
ATOM 666 C CA . GLU A 1 84 ? -6.068 0.277 -4.670 1.00 95.44 84 GLU A CA 1
ATOM 667 C C . GLU A 1 84 ? -5.724 -1.171 -4.292 1.00 95.44 84 GLU A C 1
ATOM 669 O O . GLU A 1 84 ? -6.614 -1.986 -4.052 1.00 95.44 84 GLU A O 1
ATOM 674 N N . LEU A 1 85 ? -4.432 -1.481 -4.169 1.00 94.06 85 LEU A N 1
ATOM 675 C CA . LEU A 1 85 ? -3.967 -2.798 -3.755 1.00 94.06 85 LEU A CA 1
ATOM 676 C C . LEU A 1 85 ? -4.281 -3.051 -2.278 1.00 94.06 85 LEU A C 1
ATOM 678 O O . LEU A 1 85 ? -4.681 -4.149 -1.900 1.00 94.06 85 LEU A O 1
ATOM 682 N N . ILE A 1 86 ? -4.091 -2.030 -1.441 1.00 96.44 86 ILE A N 1
ATOM 683 C CA . ILE A 1 86 ? -4.402 -2.104 -0.011 1.00 96.44 86 ILE A CA 1
ATOM 684 C C . ILE A 1 86 ? -5.911 -2.225 0.196 1.00 96.44 86 ILE A C 1
ATOM 686 O O . ILE A 1 86 ? -6.341 -3.027 1.026 1.00 96.44 86 ILE A O 1
ATOM 690 N N . LEU A 1 87 ? -6.711 -1.510 -0.602 1.00 96.94 87 LEU A N 1
ATOM 691 C CA . LEU A 1 87 ? -8.162 -1.670 -0.608 1.00 96.94 87 LEU A CA 1
ATOM 692 C C . LEU A 1 87 ? -8.594 -3.091 -0.992 1.00 96.94 87 LEU A C 1
ATOM 694 O O . LEU A 1 87 ? -9.411 -3.660 -0.275 1.00 96.94 87 LEU A O 1
ATOM 698 N N . ASP A 1 88 ? -8.055 -3.686 -2.063 1.00 96.38 88 ASP A N 1
ATOM 699 C CA . ASP A 1 88 ? -8.400 -5.068 -2.452 1.00 96.38 88 ASP A CA 1
ATOM 700 C C . ASP A 1 88 ? -8.098 -6.064 -1.322 1.00 96.38 88 ASP A C 1
ATOM 702 O O . ASP A 1 88 ? -8.954 -6.858 -0.926 1.00 96.38 88 ASP A O 1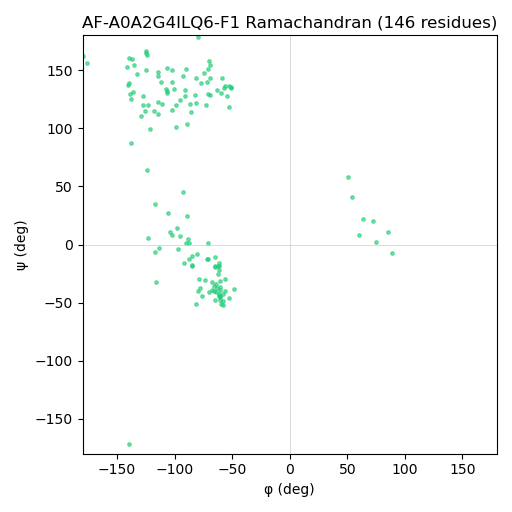
ATOM 706 N N . LEU A 1 89 ? -6.896 -5.980 -0.743 1.00 96.12 89 LEU A N 1
ATOM 707 C CA . LEU A 1 89 ? -6.471 -6.850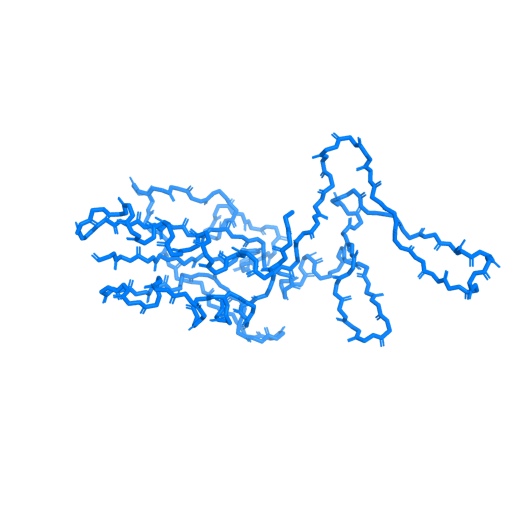 0.355 1.00 96.12 89 LEU A CA 1
ATOM 708 C C . LEU A 1 89 ? -7.362 -6.712 1.593 1.00 96.12 89 LEU A C 1
ATOM 710 O O . LEU A 1 89 ? -7.760 -7.717 2.189 1.00 96.12 89 LEU A O 1
ATOM 714 N N . MET A 1 90 ? -7.694 -5.475 1.963 1.00 96.81 90 MET A N 1
ATOM 715 C CA . MET A 1 90 ? -8.641 -5.178 3.034 1.00 96.81 90 MET A CA 1
ATOM 716 C C . MET A 1 90 ? -10.012 -5.783 2.725 1.00 96.81 90 MET A C 1
ATOM 718 O O . MET A 1 90 ? -10.550 -6.527 3.538 1.00 96.81 90 MET A O 1
ATOM 722 N N . MET A 1 91 ? -10.566 -5.528 1.538 1.00 97.44 91 MET A N 1
ATOM 723 C CA . MET A 1 91 ? -11.892 -6.018 1.156 1.00 97.44 91 MET A CA 1
ATOM 724 C C . MET A 1 91 ? -11.973 -7.543 1.125 1.00 97.44 91 MET A C 1
ATOM 726 O O . MET A 1 91 ? -13.047 -8.101 1.344 1.00 97.44 91 MET A O 1
ATOM 730 N N . ARG A 1 92 ? -10.852 -8.230 0.912 1.00 97.44 92 ARG A N 1
ATOM 731 C CA . ARG A 1 92 ? -10.755 -9.695 0.911 1.00 97.44 92 ARG A CA 1
ATOM 732 C C . ARG A 1 92 ? -10.447 -10.308 2.277 1.00 97.44 92 ARG A C 1
ATOM 734 O O . ARG A 1 92 ? -10.340 -11.528 2.355 1.00 97.44 92 ARG A O 1
ATOM 741 N N . SER A 1 93 ? -10.322 -9.502 3.327 1.00 97.75 93 SER A N 1
ATOM 742 C CA . SER A 1 93 ? -10.041 -9.952 4.692 1.00 97.75 93 SER A CA 1
ATOM 743 C C . SER A 1 93 ? -11.088 -9.436 5.684 1.00 97.75 93 SER A C 1
ATOM 745 O O . SER A 1 93 ? -11.876 -8.537 5.403 1.00 97.75 93 SER A O 1
ATOM 747 N N . ASN A 1 94 ? -11.115 -10.029 6.868 1.00 97.88 94 ASN A N 1
ATOM 748 C CA . ASN A 1 94 ? -11.929 -9.672 8.019 1.00 97.88 94 ASN A CA 1
ATOM 749 C C . ASN A 1 94 ? -11.469 -8.379 8.689 1.00 97.88 94 ASN A C 1
ATOM 751 O O . ASN A 1 94 ? -12.228 -7.830 9.479 1.00 97.88 94 ASN A O 1
ATOM 755 N N . ILE A 1 95 ? -10.282 -7.860 8.352 1.00 97.88 95 ILE A N 1
ATOM 756 C CA . ILE A 1 95 ? -9.821 -6.553 8.838 1.00 97.88 95 ILE A CA 1
ATOM 757 C C . ILE A 1 95 ? -10.739 -5.411 8.379 1.00 97.88 95 ILE A C 1
ATOM 759 O O . ILE A 1 95 ? -10.812 -4.375 9.028 1.00 97.88 95 ILE A O 1
ATOM 763 N N . ARG A 1 96 ? -11.510 -5.614 7.298 1.00 97.94 96 ARG A N 1
ATOM 764 C CA . ARG A 1 96 ? -12.559 -4.678 6.864 1.00 97.94 96 ARG A CA 1
ATOM 765 C C . ARG A 1 96 ? -13.684 -4.495 7.889 1.00 97.94 96 ARG A C 1
ATOM 767 O O . ARG A 1 96 ? -14.451 -3.550 7.761 1.00 97.94 96 ARG A O 1
ATOM 774 N N . ASN A 1 97 ? -13.819 -5.418 8.845 1.00 97.69 97 ASN A N 1
ATOM 775 C CA . ASN A 1 97 ? -14.856 -5.382 9.877 1.00 97.69 97 ASN A CA 1
ATOM 776 C C . ASN A 1 97 ? -14.424 -4.593 11.124 1.00 97.69 97 ASN A C 1
ATOM 778 O O . ASN A 1 97 ? -15.168 -4.574 12.100 1.00 97.69 97 ASN A O 1
ATOM 782 N N . SER A 1 98 ? -13.242 -3.972 11.102 1.00 98.00 98 SER A N 1
ATOM 783 C CA . SER A 1 98 ? -12.809 -3.011 12.113 1.00 98.00 98 SER A CA 1
ATOM 784 C C . SER A 1 98 ? -13.862 -1.922 12.340 1.00 98.00 98 SER A C 1
ATOM 786 O O . SER A 1 98 ? -14.375 -1.351 11.376 1.00 98.00 98 SER A O 1
ATOM 788 N N . GLU A 1 99 ? -14.142 -1.592 13.604 1.00 97.75 99 GLU A N 1
ATOM 789 C CA . GLU A 1 99 ? -15.010 -0.477 14.007 1.00 97.75 99 GLU A CA 1
ATOM 790 C C . GLU A 1 99 ? -14.671 0.833 13.285 1.00 97.75 99 GLU A C 1
ATOM 792 O O . GLU A 1 99 ? -15.562 1.613 12.935 1.00 97.75 99 GLU A O 1
ATOM 797 N N . LYS A 1 100 ? -13.374 1.093 13.071 1.00 97.50 100 LYS A N 1
ATOM 798 C CA . LYS A 1 100 ? -12.892 2.265 12.332 1.00 97.50 100 LYS A CA 1
ATOM 799 C C . LYS A 1 100 ? -11.731 1.897 11.425 1.00 97.50 100 LYS A C 1
ATOM 801 O O . LYS A 1 100 ? -10.813 1.190 11.832 1.00 97.50 100 LYS A O 1
ATOM 806 N N . ILE A 1 101 ? -11.746 2.457 10.219 1.00 97.94 101 ILE A N 1
ATOM 807 C CA . ILE A 1 101 ? -10.633 2.394 9.272 1.00 97.94 101 ILE A CA 1
ATOM 808 C C . ILE A 1 101 ? -10.314 3.820 8.841 1.00 97.94 101 ILE A C 1
ATOM 810 O O . ILE A 1 101 ? -11.182 4.513 8.307 1.00 97.94 101 ILE A O 1
ATOM 814 N N . PHE A 1 102 ? -9.087 4.274 9.090 1.00 97.25 102 PHE A N 1
ATOM 815 C CA . PHE A 1 102 ? -8.684 5.649 8.803 1.00 97.25 102 PHE A CA 1
ATOM 816 C C . PHE A 1 102 ? -7.395 5.685 7.993 1.00 97.25 102 PHE A C 1
ATOM 818 O O . PHE A 1 102 ? -6.322 5.362 8.495 1.00 97.25 102 PHE A O 1
ATOM 825 N N . PHE A 1 103 ? -7.500 6.098 6.731 1.00 97.88 103 PHE A N 1
ATOM 826 C CA . PHE A 1 103 ? -6.337 6.346 5.888 1.00 97.88 103 PHE A CA 1
ATOM 827 C C . PHE A 1 103 ? -5.832 7.772 6.108 1.00 97.88 103 PHE A C 1
ATOM 829 O O . PHE A 1 103 ? -6.508 8.732 5.737 1.00 97.88 103 PHE A O 1
ATOM 836 N N . TYR A 1 104 ? -4.632 7.898 6.666 1.00 97.75 104 TYR A N 1
ATOM 837 C CA . TYR A 1 104 ? -3.993 9.182 6.932 1.00 97.75 104 TYR A CA 1
ATOM 838 C C . TYR A 1 104 ? -3.312 9.747 5.691 1.00 97.75 104 TYR A C 1
ATOM 840 O O . TYR A 1 104 ? -3.512 10.902 5.332 1.00 97.75 104 TYR A O 1
ATOM 848 N N . GLN A 1 105 ? -2.475 8.939 5.042 1.00 97.94 105 GLN A N 1
ATOM 849 C CA . GLN A 1 105 ? -1.610 9.401 3.958 1.00 97.94 105 GLN A CA 1
ATOM 850 C C . GLN A 1 105 ? -1.595 8.378 2.840 1.00 97.94 105 GLN A C 1
ATOM 852 O O . GLN A 1 105 ? -1.450 7.199 3.138 1.00 97.94 105 GLN A O 1
ATOM 857 N N . TYR A 1 106 ? -1.831 8.812 1.603 1.00 98.19 106 TYR A N 1
ATOM 858 C CA . TYR A 1 106 ? -1.848 7.977 0.393 1.00 98.19 106 TYR A CA 1
ATOM 859 C C . TYR A 1 106 ? -2.139 8.836 -0.841 1.00 98.19 106 TYR A C 1
ATOM 861 O O . TYR A 1 106 ? -2.691 9.931 -0.733 1.00 98.19 106 TYR A O 1
ATOM 869 N N . PHE A 1 107 ? -1.828 8.313 -2.019 1.00 97.88 107 PHE A N 1
ATOM 870 C CA . PHE A 1 107 ? -2.310 8.821 -3.298 1.00 97.88 107 PHE A CA 1
ATOM 871 C C . PHE A 1 107 ? -3.618 8.131 -3.704 1.00 97.88 107 PHE A C 1
ATOM 873 O O . PHE A 1 107 ? -3.693 6.903 -3.762 1.00 97.88 107 PHE A O 1
ATOM 880 N N . PHE A 1 108 ? -4.643 8.922 -4.025 1.00 94.94 108 PHE A N 1
ATOM 881 C CA . PHE A 1 108 ? -5.873 8.431 -4.657 1.00 94.94 108 PHE A CA 1
ATOM 882 C C . PHE A 1 108 ? -5.652 8.149 -6.137 1.00 94.94 108 PHE A C 1
ATOM 884 O O . PHE A 1 108 ? -6.099 7.124 -6.655 1.00 94.94 108 PHE A O 1
ATOM 891 N N . ASP A 1 109 ? -4.973 9.084 -6.804 1.00 93.06 109 ASP A N 1
ATOM 892 C CA . ASP A 1 109 ? -4.581 9.003 -8.200 1.00 93.06 109 ASP A CA 1
ATOM 893 C C . ASP A 1 109 ? -3.166 9.547 -8.450 1.00 93.06 109 ASP A C 1
ATOM 895 O O . ASP A 1 109 ? -2.427 9.769 -7.500 1.00 93.06 109 ASP A O 1
ATOM 899 N N . ASP A 1 110 ? -2.735 9.690 -9.706 1.00 88.31 110 ASP A N 1
ATOM 900 C CA . ASP A 1 110 ? -1.384 10.190 -10.017 1.00 88.31 110 ASP A CA 1
ATOM 901 C C . ASP A 1 110 ? -1.219 11.696 -9.709 1.00 88.31 110 ASP A C 1
ATOM 903 O O . ASP A 1 110 ? -0.098 12.207 -9.689 1.00 88.31 110 ASP A O 1
ATOM 907 N N . ALA A 1 111 ? -2.320 12.413 -9.466 1.00 90.88 111 ALA A N 1
ATOM 908 C CA . ALA A 1 111 ? -2.362 13.847 -9.190 1.00 90.88 111 ALA A CA 1
ATOM 909 C C . ALA A 1 111 ? -2.876 14.176 -7.778 1.00 90.88 111 ALA A C 1
ATOM 911 O O . ALA A 1 111 ? -2.448 15.168 -7.187 1.00 90.88 111 ALA A O 1
ATOM 912 N N . GLN A 1 112 ? -3.789 13.370 -7.237 1.00 96.44 112 GLN A N 1
ATOM 913 C CA . GLN A 1 112 ? -4.474 13.621 -5.973 1.00 96.44 112 GLN A CA 1
ATOM 914 C C . GLN A 1 112 ? -3.961 12.713 -4.860 1.00 96.44 112 GLN A C 1
ATOM 916 O O . GLN A 1 112 ? -3.905 11.489 -4.991 1.00 96.44 112 GLN A O 1
ATOM 921 N N . PHE A 1 113 ? -3.659 13.316 -3.714 1.00 97.38 113 PHE A N 1
ATOM 922 C CA . PHE A 1 113 ? -3.226 12.613 -2.516 1.00 97.38 113 PHE A CA 1
ATOM 923 C C . PHE A 1 113 ? -3.854 13.217 -1.263 1.00 97.38 113 PHE A C 1
ATOM 925 O O . PHE A 1 113 ? -4.301 14.365 -1.259 1.00 97.38 113 PHE A O 1
ATOM 932 N N . ARG A 1 114 ? -3.860 12.435 -0.187 1.00 97.69 114 ARG A N 1
ATOM 933 C CA . ARG A 1 114 ? -4.273 12.854 1.149 1.00 97.69 114 ARG A CA 1
ATOM 934 C C . ARG A 1 114 ? -3.070 12.889 2.079 1.00 97.69 114 ARG A C 1
ATOM 936 O O . ARG A 1 114 ? -2.219 12.003 2.014 1.00 97.69 114 ARG A O 1
ATOM 943 N N . VAL A 1 115 ? -3.017 13.907 2.934 1.00 97.44 115 VAL A N 1
ATOM 944 C CA . VAL A 1 115 ? -2.051 14.018 4.033 1.00 97.44 115 VAL A CA 1
ATOM 945 C C . VAL A 1 115 ? -2.775 14.535 5.263 1.00 97.44 115 VAL A C 1
ATOM 947 O O . VAL A 1 115 ? -2.808 15.736 5.526 1.00 97.44 115 VAL A O 1
ATOM 950 N N . ASP A 1 116 ? -3.346 13.614 6.021 1.00 97.06 116 ASP A N 1
ATOM 951 C CA . ASP A 1 116 ? -3.881 13.913 7.338 1.00 97.06 116 ASP A CA 1
ATOM 952 C C . ASP A 1 116 ? -2.787 13.708 8.404 1.00 97.06 116 ASP A C 1
ATOM 954 O O . ASP A 1 116 ? -1.889 12.867 8.231 1.00 97.06 116 ASP A O 1
ATOM 958 N N . PRO A 1 117 ? -2.847 14.452 9.524 1.00 94.50 117 PRO A N 1
ATOM 959 C CA . PRO A 1 117 ? -1.943 14.255 10.650 1.00 94.50 117 PRO A CA 1
ATOM 960 C C . PRO A 1 117 ? -2.066 12.844 1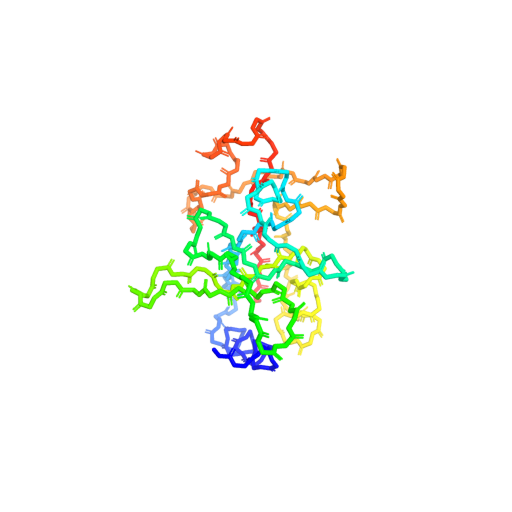1.229 1.00 94.50 117 PRO A C 1
ATOM 962 O O . PRO A 1 117 ? -3.165 12.385 11.540 1.00 94.50 117 PRO A O 1
ATOM 965 N N . ILE A 1 118 ? -0.929 12.178 11.413 1.00 94.69 118 ILE A N 1
ATOM 966 C CA . ILE A 1 118 ? -0.855 10.867 12.062 1.00 94.69 118 ILE A CA 1
ATOM 967 C C . ILE A 1 118 ? -0.633 11.092 13.567 1.00 94.69 118 ILE A C 1
AT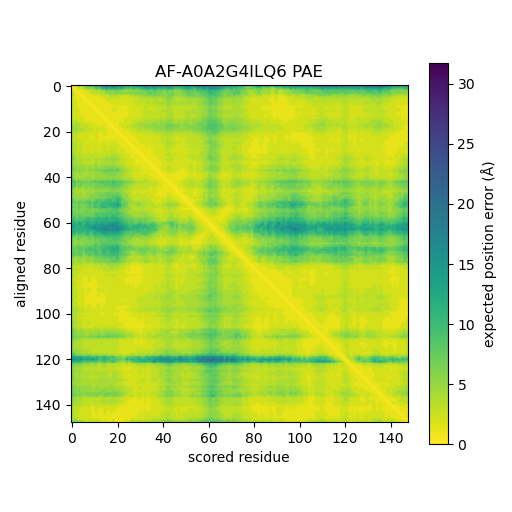OM 969 O O . ILE A 1 118 ? 0.246 11.880 13.916 1.00 94.69 118 ILE A O 1
ATOM 973 N N . PRO A 1 119 ? -1.372 10.414 14.466 1.00 91.31 119 PRO A N 1
ATOM 974 C CA . PRO A 1 119 ? -1.127 10.484 15.906 1.00 91.31 119 PRO A CA 1
ATOM 975 C C . PRO A 1 119 ? 0.336 10.166 16.258 1.00 91.31 119 PRO A C 1
ATOM 977 O O . PRO A 1 119 ? 0.812 9.066 15.983 1.00 91.31 119 PRO A O 1
ATOM 980 N N . GLU A 1 120 ? 1.051 11.125 16.858 1.00 79.69 120 GLU A N 1
ATOM 981 C CA . GLU A 1 120 ? 2.497 11.012 17.128 1.00 79.69 120 GLU A CA 1
ATOM 982 C C . GLU A 1 120 ? 2.826 10.151 18.355 1.00 79.69 120 GLU A C 1
ATOM 984 O O . GLU A 1 120 ? 3.871 9.503 18.399 1.00 79.69 120 GLU A O 1
ATOM 989 N N . ASN A 1 121 ? 1.923 10.112 19.337 1.00 79.19 121 ASN A N 1
ATOM 990 C CA . ASN A 1 121 ? 2.153 9.437 20.619 1.00 79.19 121 ASN A CA 1
ATOM 991 C C . ASN A 1 121 ? 1.947 7.914 20.557 1.00 79.19 121 ASN A C 1
ATOM 993 O O . ASN A 1 121 ? 2.251 7.211 21.518 1.00 79.19 121 ASN A O 1
ATOM 997 N N . GLU A 1 122 ? 1.439 7.396 19.438 1.00 80.06 122 GLU A N 1
ATOM 998 C CA . GLU A 1 122 ? 1.100 5.986 19.259 1.00 80.06 122 GLU A CA 1
ATOM 999 C C . GLU A 1 122 ? 1.554 5.524 17.869 1.00 80.06 122 GLU A C 1
ATOM 1001 O O . GLU A 1 122 ? 1.182 6.117 16.859 1.00 80.06 122 GLU A O 1
ATOM 1006 N N . MET A 1 123 ? 2.361 4.457 17.810 1.00 89.50 123 MET A N 1
ATOM 1007 C CA . MET A 1 123 ? 2.822 3.826 16.559 1.00 89.50 123 MET A CA 1
ATOM 1008 C C . MET A 1 123 ? 3.420 4.819 15.541 1.00 89.50 123 MET A C 1
ATOM 1010 O O . MET A 1 123 ? 2.946 4.938 14.407 1.00 89.50 123 MET A O 1
ATOM 1014 N N . PHE A 1 124 ? 4.468 5.539 15.956 1.00 92.62 124 PHE A N 1
ATOM 1015 C CA . PHE A 1 124 ? 5.178 6.525 15.135 1.00 92.62 124 PHE A CA 1
ATOM 1016 C C . PHE A 1 124 ? 5.594 5.978 13.759 1.00 92.62 124 PHE A C 1
ATOM 1018 O O . PHE A 1 124 ? 6.175 4.895 13.648 1.00 92.62 124 PHE A O 1
ATOM 1025 N N . VAL A 1 125 ? 5.362 6.773 12.710 1.00 95.12 125 VAL A N 1
ATOM 1026 C CA . VAL A 1 125 ? 5.765 6.461 11.334 1.00 95.12 125 VAL A CA 1
ATOM 1027 C C . VAL A 1 125 ? 6.818 7.469 10.878 1.00 95.12 125 VAL A C 1
ATOM 1029 O O . VAL A 1 125 ? 6.541 8.649 10.688 1.00 95.12 125 VAL A O 1
ATOM 1032 N N . ILE A 1 126 ? 8.055 7.004 10.678 1.00 93.81 126 ILE A N 1
ATOM 1033 C CA . ILE A 1 126 ? 9.154 7.876 10.226 1.00 93.81 126 ILE A CA 1
ATOM 1034 C C . ILE A 1 126 ? 9.031 8.255 8.744 1.00 93.81 126 ILE A C 1
ATOM 1036 O O . ILE A 1 126 ? 9.462 9.326 8.335 1.00 93.81 126 ILE A O 1
ATOM 1040 N N . ARG A 1 127 ? 8.453 7.370 7.920 1.00 93.88 127 ARG A N 1
ATOM 1041 C CA . ARG A 1 127 ? 8.298 7.541 6.464 1.00 93.88 127 ARG A CA 1
ATOM 1042 C C . ARG A 1 127 ? 6.949 8.165 6.103 1.00 93.88 127 ARG A C 1
ATOM 1044 O O . ARG A 1 127 ? 6.277 7.689 5.194 1.00 93.88 127 ARG A O 1
ATOM 1051 N N . SER A 1 128 ? 6.546 9.206 6.815 1.00 95.50 128 SER A N 1
ATOM 1052 C CA . SER A 1 128 ? 5.302 9.942 6.576 1.00 95.50 128 SER A CA 1
ATOM 1053 C C . SER A 1 128 ? 5.542 11.440 6.688 1.00 95.50 128 SER A C 1
ATOM 1055 O O . SER A 1 128 ? 6.509 11.871 7.307 1.00 95.50 128 SER A O 1
ATOM 1057 N N . VAL A 1 129 ? 4.663 12.254 6.115 1.00 95.50 129 VAL A N 1
ATOM 1058 C CA . VAL A 1 129 ? 4.698 13.712 6.290 1.00 95.50 129 VAL A CA 1
ATOM 1059 C C . VAL A 1 129 ? 4.240 14.046 7.722 1.00 95.50 129 VAL A C 1
ATOM 1061 O O . VAL A 1 129 ? 3.309 13.397 8.203 1.00 95.50 129 VAL A O 1
ATOM 1064 N N . PRO A 1 130 ? 4.861 15.008 8.431 1.00 94.62 130 PRO A N 1
ATOM 1065 C CA . PRO A 1 130 ? 5.973 15.873 8.014 1.00 94.62 130 PRO A CA 1
ATOM 1066 C C . PRO A 1 130 ? 7.384 15.299 8.255 1.00 94.62 130 PRO A C 1
ATOM 1068 O O . PRO A 1 130 ? 8.366 15.968 7.952 1.00 94.62 130 PRO A O 1
ATOM 1071 N N . ASN A 1 131 ? 7.517 14.079 8.779 1.00 94.25 131 ASN A N 1
ATOM 1072 C CA . ASN A 1 131 ? 8.812 13.479 9.134 1.00 94.25 131 ASN A C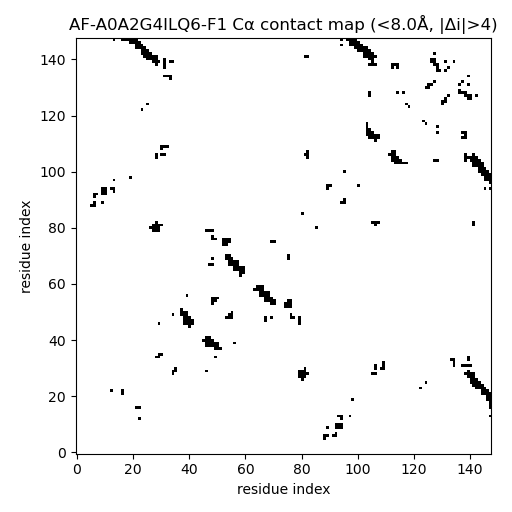A 1
ATOM 1073 C C . ASN A 1 131 ? 9.706 13.163 7.918 1.00 94.25 131 ASN A C 1
ATOM 1075 O O . ASN A 1 131 ? 10.931 13.250 8.007 1.00 94.25 131 ASN A O 1
ATOM 1079 N N . ASP A 1 132 ? 9.115 12.807 6.774 1.00 94.62 132 ASP A N 1
ATOM 1080 C CA . ASP A 1 132 ? 9.821 12.530 5.521 1.00 94.62 132 ASP A CA 1
ATOM 1081 C C . ASP A 1 132 ? 9.345 13.464 4.402 1.00 94.62 132 ASP A C 1
ATOM 1083 O O . ASP A 1 132 ? 8.326 13.239 3.751 1.00 94.62 132 ASP A O 1
ATOM 1087 N N . MET A 1 133 ? 10.129 14.516 4.163 1.00 94.44 133 MET A N 1
ATOM 1088 C CA . MET A 1 133 ? 9.828 15.572 3.190 1.00 94.44 133 MET A CA 1
ATOM 1089 C C . MET A 1 133 ? 10.525 15.382 1.836 1.00 94.44 133 MET A C 1
ATOM 1091 O O . MET A 1 133 ? 10.547 16.305 1.023 1.00 94.44 133 MET A O 1
ATOM 1095 N N . ARG A 1 134 ? 11.083 14.197 1.541 1.00 94.44 134 ARG A N 1
ATOM 1096 C CA . ARG A 1 134 ? 11.822 13.943 0.281 1.00 94.44 134 ARG A CA 1
ATOM 1097 C C . ARG A 1 134 ? 10.976 14.111 -0.985 1.00 94.44 134 ARG A C 1
ATOM 1099 O O . ARG A 1 134 ? 11.532 14.248 -2.071 1.00 94.44 134 ARG A O 1
ATOM 1106 N N . ALA A 1 135 ? 9.651 14.088 -0.852 1.00 93.25 135 ALA A N 1
ATOM 1107 C CA . ALA A 1 135 ? 8.699 14.339 -1.930 1.00 93.25 135 ALA A CA 1
ATOM 1108 C C . ALA A 1 135 ? 8.026 15.725 -1.823 1.00 93.25 135 ALA A C 1
ATOM 1110 O O . ALA A 1 135 ? 6.908 15.904 -2.294 1.00 93.25 135 ALA A O 1
ATOM 1111 N N . ASN A 1 136 ? 8.697 16.712 -1.211 1.00 92.44 136 ASN A N 1
ATOM 1112 C CA . ASN A 1 136 ? 8.232 18.102 -1.096 1.00 92.44 136 ASN A CA 1
ATOM 1113 C C . ASN A 1 136 ? 6.821 18.234 -0.487 1.00 92.44 136 ASN A C 1
ATOM 1115 O O . ASN A 1 136 ? 6.008 19.025 -0.955 1.00 92.44 136 ASN A O 1
ATOM 1119 N N . GLY A 1 137 ? 6.524 17.440 0.545 1.00 92.25 137 GLY A N 1
ATOM 1120 C CA . GLY A 1 137 ? 5.232 17.453 1.243 1.00 92.25 137 GLY A CA 1
ATOM 1121 C C . GLY A 1 137 ? 4.168 16.517 0.664 1.00 92.25 137 GLY A C 1
ATOM 1122 O O . GLY A 1 137 ? 3.137 16.328 1.302 1.00 92.25 137 GLY A O 1
ATOM 1123 N N . ALA A 1 138 ? 4.414 15.881 -0.484 1.00 95.31 138 ALA A N 1
ATOM 1124 C CA . ALA A 1 138 ? 3.607 14.746 -0.917 1.00 95.31 138 ALA A CA 1
ATOM 1125 C C . ALA A 1 138 ? 3.956 13.487 -0.096 1.00 95.31 138 ALA A C 1
ATOM 1127 O O . ALA A 1 138 ? 5.120 13.313 0.288 1.00 95.31 138 ALA A O 1
ATOM 1128 N N . PRO A 1 139 ? 2.996 12.583 0.165 1.00 96.88 139 PRO A N 1
ATOM 1129 C CA . PRO A 1 139 ? 3.281 11.369 0.910 1.00 96.88 139 PRO A CA 1
ATOM 1130 C C . PRO A 1 139 ? 4.169 10.417 0.097 1.00 96.88 139 PRO A C 1
ATOM 1132 O O . PRO A 1 139 ? 4.224 10.430 -1.132 1.00 96.88 139 PRO A O 1
ATOM 1135 N N . ILE A 1 140 ? 4.908 9.568 0.796 1.00 96.19 140 ILE A N 1
ATOM 1136 C CA . ILE A 1 140 ? 5.696 8.486 0.180 1.00 96.19 140 ILE A CA 1
ATOM 1137 C C . ILE A 1 140 ? 5.224 7.105 0.632 1.00 96.19 140 ILE A C 1
ATOM 1139 O O . ILE A 1 140 ? 5.715 6.095 0.133 1.00 96.19 140 ILE A O 1
ATOM 1143 N N . SER A 1 141 ? 4.296 7.076 1.586 1.00 97.12 141 SER A N 1
ATOM 1144 C CA . SER A 1 141 ? 3.760 5.873 2.199 1.00 97.12 141 SER A CA 1
ATOM 1145 C C . SER A 1 141 ? 2.244 5.960 2.249 1.00 97.12 141 SER A C 1
ATOM 1147 O O . SER A 1 141 ? 1.688 7.039 2.457 1.00 97.12 141 SER A O 1
ATOM 1149 N N . ILE A 1 142 ? 1.610 4.801 2.120 1.00 98.38 142 ILE A N 1
ATOM 1150 C CA . ILE A 1 142 ? 0.233 4.566 2.521 1.00 98.38 142 ILE A CA 1
ATOM 1151 C C . ILE A 1 142 ? 0.259 4.305 4.024 1.00 98.38 142 ILE A C 1
ATOM 1153 O O . ILE A 1 142 ? 0.936 3.374 4.468 1.00 98.38 142 ILE A O 1
ATOM 1157 N N . VAL A 1 143 ? -0.461 5.112 4.798 1.00 98.19 143 VAL A N 1
ATOM 1158 C CA . VAL A 1 143 ? -0.609 4.943 6.248 1.00 98.19 143 VAL A CA 1
ATOM 1159 C C . VAL A 1 143 ? -2.086 4.825 6.583 1.00 98.19 143 VAL A C 1
ATOM 1161 O O . VAL A 1 143 ? -2.858 5.743 6.303 1.00 98.19 143 VAL A O 1
ATOM 1164 N N . VAL A 1 144 ? -2.472 3.701 7.180 1.00 98.06 144 VAL A N 1
ATOM 1165 C CA . VAL A 1 144 ? -3.859 3.401 7.544 1.00 98.06 144 VAL A CA 1
ATOM 1166 C C . VAL A 1 144 ? -3.937 2.708 8.897 1.00 98.06 144 VAL A C 1
ATOM 1168 O O . VAL A 1 144 ? -3.160 1.793 9.172 1.00 98.06 144 VAL A O 1
ATOM 1171 N N . ASP A 1 145 ? -4.903 3.133 9.704 1.00 97.56 145 ASP A N 1
ATOM 1172 C CA . ASP A 1 145 ? -5.258 2.476 10.957 1.00 97.56 145 ASP A CA 1
ATOM 1173 C C . ASP A 1 145 ? -6.522 1.647 10.802 1.00 97.56 145 ASP A C 1
ATOM 1175 O O . ASP A 1 145 ? -7.497 2.081 10.186 1.00 97.56 145 ASP A O 1
ATOM 1179 N N . PHE A 1 146 ? -6.494 0.480 11.434 1.00 97.88 146 PHE A N 1
ATOM 1180 C CA . PHE A 1 146 ? -7.616 -0.421 11.627 1.00 97.88 146 PHE A CA 1
ATOM 1181 C C . PHE A 1 146 ? -7.849 -0.551 13.131 1.00 97.88 146 PHE A C 1
ATOM 1183 O O . PHE A 1 146 ? -6.986 -1.052 13.854 1.00 97.88 146 PHE A O 1
ATOM 1190 N N . VAL A 1 147 ? -8.995 -0.075 13.606 1.00 97.31 147 VAL A N 1
ATOM 1191 C CA . VAL A 1 147 ? -9.408 -0.171 15.011 1.00 97.31 147 VAL A CA 1
ATOM 1192 C C . VAL A 1 147 ? -10.419 -1.296 15.107 1.00 97.31 147 VAL A C 1
ATOM 1194 O O . VAL A 1 147 ? -11.460 -1.207 14.460 1.00 97.31 147 VAL A O 1
ATOM 1197 N N . LYS A 1 148 ? -10.095 -2.365 15.838 1.00 96.81 148 LYS A N 1
ATOM 1198 C CA . LYS A 1 148 ? -11.006 -3.504 15.988 1.00 96.81 148 LYS A CA 1
ATOM 1199 C C . LYS A 1 148 ? -12.226 -3.142 16.809 1.00 96.81 148 LYS A C 1
ATOM 1201 O O . LYS A 1 148 ? -12.033 -2.674 17.952 1.00 96.81 148 LYS A O 1
#

Sequence (148 aa):
MPYDKIPFVLDEIHRVLIPSGVFRLSVPDYRSPLLSKQSIYDSKSHVVGGLTTGATAFYDSKSGEAKVRFKEDGKAHVWFPKYELILDLMMRSNIRNSEKIFFYQYFFDDAQFRVDPIPENEMFVIRSVPNDMRANGAPISIVVDFVK

pLDDT: mean 93.16, std 5.3, range [59.62, 98.38]

Solvent-accessible surface area (backbone atoms only — not comparable to full-atom values): 8546 Å² total; per-residue (Å²): 128,67,74,86,52,49,26,58,52,41,30,52,51,50,67,69,46,49,86,72,31,75,48,75,50,76,44,60,23,47,56,20,69,67,50,43,75,38,44,38,64,49,98,82,71,45,75,70,32,26,61,88,32,38,27,43,80,45,77,38,82,88,79,73,43,80,44,71,48,64,48,92,80,80,67,40,58,88,77,75,43,38,57,69,53,54,49,52,41,35,74,67,22,62,43,63,72,28,80,42,76,48,77,31,22,34,46,81,49,91,86,46,66,43,81,47,87,67,66,70,93,54,87,70,64,67,65,28,61,86,70,35,52,90,49,78,71,43,46,50,19,33,31,34,38,35,26,59